Protein AF-A0A961KPK5-F1 (afdb_monomer)

pLDDT: mean 91.49, std 5.27, range [74.94, 96.19]

Secondary structure (DSSP, 8-state):
--THHHHH-HHHHHHHHHHHHHHTTTS------SSPPPTT--HHHHHHHHHHHH-

Sequence (55 aa):
LAPGHMVTGGQALIDETRRIVEAFSTGPHIFNLGHGITPEADPANVELMLRAIRG

Radius of gyration: 10.76 Å; Cα contacts (8 Å, |Δi|>4): 51; chains: 1; bounding box: 28×18×26 Å

Structure (mmCIF, N/CA/C/O backbone):
data_AF-A0A961KPK5-F1
#
_entry.id   AF-A0A961KPK5-F1
#
loop_
_atom_site.group_PDB
_atom_site.id
_atom_site.type_symbol
_atom_site.label_atom_id
_atom_site.label_alt_id
_atom_site.label_comp_id
_atom_site.label_asym_id
_atom_site.label_entity_id
_atom_site.label_seq_id
_atom_site.pdbx_PDB_ins_code
_atom_site.Cartn_x
_atom_site.Cartn_y
_atom_site.Cartn_z
_atom_site.occupancy
_atom_site.B_iso_or_equiv
_atom_site.auth_seq_id
_atom_site.auth_comp_id
_atom_site.auth_asym_id
_atom_site.auth_atom_id
_atom_site.pdbx_PDB_model_num
ATOM 1 N N . LEU A 1 1 ? -1.340 -4.726 3.521 1.00 77.81 1 LEU A N 1
ATOM 2 C CA . LEU A 1 1 ? -1.026 -4.623 2.080 1.00 77.81 1 LEU A CA 1
ATOM 3 C C . LEU A 1 1 ? 0.139 -5.554 1.765 1.00 77.81 1 LEU A C 1
ATOM 5 O O . LEU A 1 1 ? 1.104 -5.542 2.524 1.00 77.81 1 LEU A O 1
ATOM 9 N N . ALA A 1 2 ? 0.028 -6.374 0.717 1.00 78.62 2 ALA A N 1
ATOM 10 C CA . ALA A 1 2 ? 1.093 -7.284 0.283 1.00 78.62 2 ALA A CA 1
ATOM 11 C C . ALA A 1 2 ? 2.1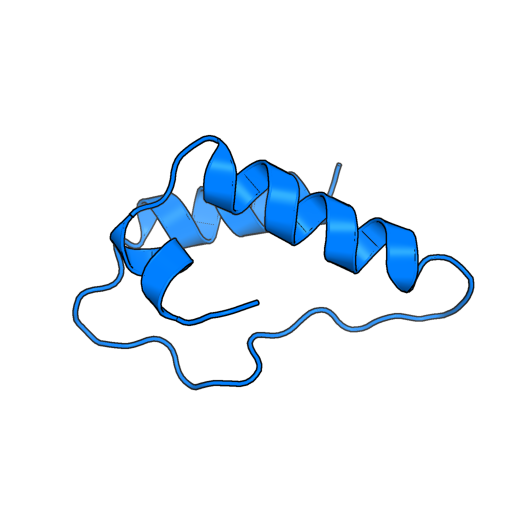59 -6.554 -0.574 1.00 78.62 2 ALA A C 1
ATOM 13 O O . ALA A 1 2 ? 1.793 -5.626 -1.301 1.00 78.62 2 ALA A O 1
ATOM 14 N N . PRO A 1 3 ? 3.438 -6.992 -0.563 1.00 74.94 3 PRO A N 1
ATOM 15 C CA . PRO A 1 3 ? 4.551 -6.319 -1.254 1.00 74.94 3 PRO A CA 1
ATOM 16 C C . PRO A 1 3 ? 4.312 -6.165 -2.746 1.00 74.94 3 PRO A C 1
ATOM 18 O O . PRO A 1 3 ? 4.630 -5.136 -3.333 1.00 74.94 3 PRO A O 1
ATOM 21 N N . GLY A 1 4 ? 3.751 -7.215 -3.354 1.00 78.88 4 GLY A N 1
ATOM 22 C CA . GLY A 1 4 ? 3.615 -7.327 -4.802 1.00 78.88 4 GLY A CA 1
ATOM 23 C C . GLY A 1 4 ? 2.818 -6.183 -5.421 1.00 78.88 4 GLY A C 1
ATOM 24 O O . GLY A 1 4 ? 3.102 -5.789 -6.546 1.00 78.88 4 GLY A O 1
ATOM 25 N N . HIS A 1 5 ? 1.894 -5.566 -4.677 1.00 82.94 5 HIS A N 1
ATOM 26 C CA . HIS A 1 5 ? 1.143 -4.412 -5.173 1.00 82.94 5 HIS A CA 1
ATOM 27 C C . HIS A 1 5 ? 2.009 -3.166 -5.388 1.00 82.94 5 HIS A C 1
ATOM 29 O O . HIS A 1 5 ? 1.650 -2.328 -6.207 1.00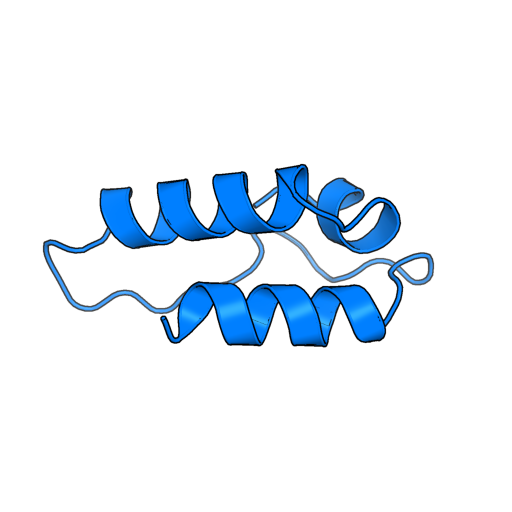 82.94 5 HIS A O 1
ATOM 35 N N . MET A 1 6 ? 3.155 -3.048 -4.712 1.00 88.94 6 MET A N 1
ATOM 36 C CA . MET A 1 6 ? 4.120 -1.970 -4.963 1.00 88.94 6 MET A CA 1
ATOM 37 C C . MET A 1 6 ? 4.901 -2.171 -6.267 1.00 88.94 6 MET A C 1
ATOM 39 O O . MET A 1 6 ? 5.406 -1.203 -6.831 1.00 88.94 6 MET A O 1
ATOM 43 N N . VAL A 1 7 ? 4.957 -3.402 -6.781 1.00 86.25 7 VAL A N 1
ATOM 44 C CA . VAL A 1 7 ? 5.549 -3.723 -8.087 1.00 86.25 7 VAL A CA 1
ATOM 45 C C . VAL A 1 7 ? 4.497 -3.598 -9.192 1.00 86.25 7 VAL A C 1
ATOM 47 O O . VAL A 1 7 ? 4.723 -2.927 -10.190 1.00 86.25 7 VAL A O 1
ATOM 50 N N . THR A 1 8 ? 3.322 -4.210 -9.012 1.00 88.44 8 THR A N 1
ATOM 51 C CA . THR A 1 8 ? 2.269 -4.241 -10.044 1.00 88.44 8 THR A CA 1
ATOM 52 C C . THR A 1 8 ? 1.487 -2.931 -10.161 1.00 88.44 8 THR A C 1
ATOM 54 O O . THR A 1 8 ? 1.111 -2.545 -11.265 1.00 88.44 8 THR A O 1
ATOM 57 N N . GLY A 1 9 ? 1.225 -2.244 -9.046 1.00 91.19 9 GLY A N 1
ATOM 58 C CA . GLY A 1 9 ? 0.507 -0.972 -9.045 1.00 91.19 9 GLY A CA 1
ATOM 59 C C . GLY A 1 9 ? -0.953 -1.045 -9.498 1.00 91.19 9 GLY A C 1
ATOM 60 O O . GLY A 1 9 ? -1.654 -2.043 -9.301 1.00 91.19 9 GLY A O 1
ATOM 61 N N . GLY A 1 10 ? -1.408 0.055 -10.105 1.00 93.94 10 GLY A N 1
ATOM 62 C CA . GLY A 1 10 ? -2.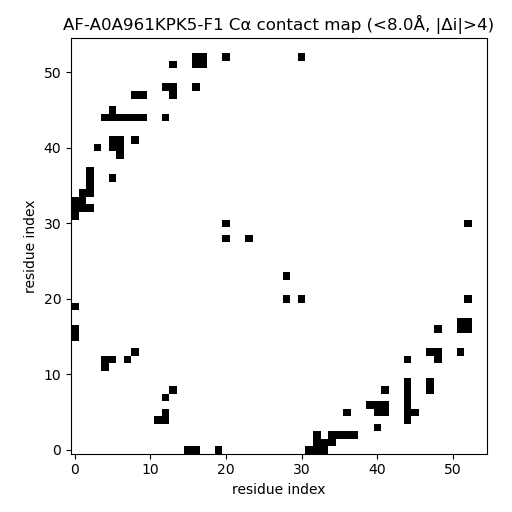703 0.157 -10.781 1.00 93.94 10 GLY A CA 1
ATOM 63 C C . GLY A 1 10 ? -3.925 0.029 -9.864 1.00 93.94 10 GLY A C 1
ATOM 64 O O . GLY A 1 10 ? -3.868 0.299 -8.666 1.00 93.94 10 GLY A O 1
ATOM 65 N N . GLN A 1 11 ? -5.059 -0.378 -10.443 1.00 94.94 11 GLN A N 1
ATOM 66 C CA . GLN A 1 11 ? -6.344 -0.421 -9.737 1.00 94.94 11 GLN A CA 1
ATOM 67 C C . GLN A 1 11 ? -6.344 -1.405 -8.561 1.00 94.94 11 GLN A C 1
ATOM 69 O O . GLN A 1 11 ? -6.885 -1.091 -7.508 1.00 94.94 11 GLN A O 1
ATOM 74 N N . ALA A 1 12 ? -5.665 -2.548 -8.696 1.00 93.50 12 ALA A N 1
ATOM 75 C CA . ALA A 1 12 ? -5.569 -3.535 -7.622 1.00 93.50 12 ALA A CA 1
ATOM 76 C C . ALA A 1 12 ? -4.877 -2.970 -6.370 1.00 93.50 12 ALA A C 1
ATOM 78 O O . ALA A 1 12 ? -5.288 -3.272 -5.252 1.00 93.50 12 ALA A O 1
ATOM 79 N N . LEU A 1 13 ? -3.850 -2.129 -6.549 1.00 95.25 13 LEU A N 1
ATOM 80 C CA . LEU A 1 13 ? -3.230 -1.410 -5.440 1.00 95.25 13 LEU A CA 1
ATOM 81 C C . LEU A 1 13 ? -4.225 -0.441 -4.789 1.00 95.25 13 LEU A C 1
ATOM 83 O O . LEU A 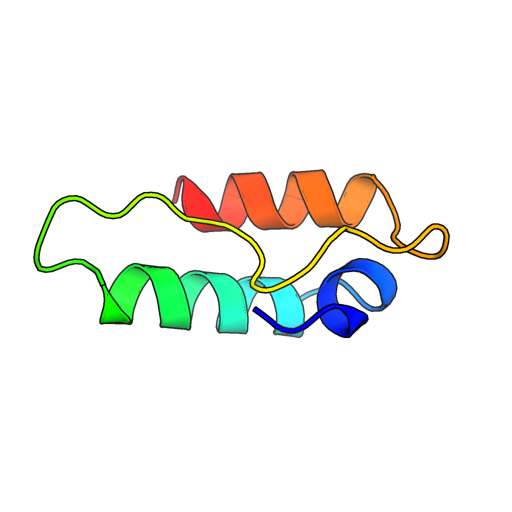1 13 ? -4.375 -0.442 -3.571 1.00 95.25 13 LEU A O 1
ATOM 87 N N . ILE A 1 14 ? -4.922 0.3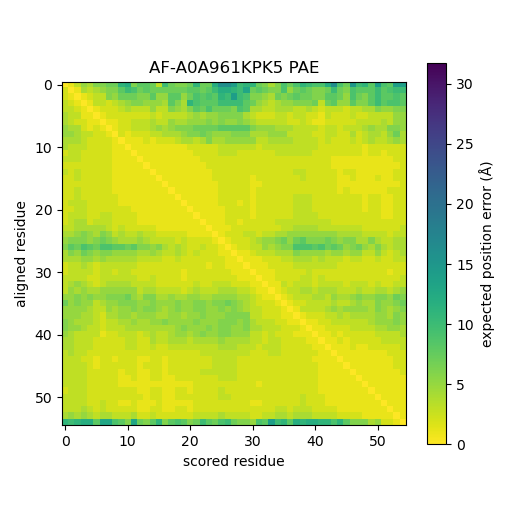61 -5.595 1.00 96.06 14 ILE A N 1
ATOM 88 C CA . ILE A 1 14 ? -5.896 1.342 -5.100 1.00 96.06 14 ILE A CA 1
ATOM 89 C C . ILE A 1 14 ? -7.000 0.651 -4.291 1.00 96.06 14 ILE A C 1
ATOM 91 O O . ILE A 1 14 ? -7.297 1.077 -3.174 1.00 96.06 14 ILE A O 1
ATOM 95 N N . ASP A 1 15 ? -7.587 -0.409 -4.841 1.00 95.81 15 ASP A N 1
ATOM 96 C CA . ASP A 1 15 ? -8.706 -1.130 -4.236 1.00 95.81 15 ASP A CA 1
ATOM 97 C C . ASP A 1 15 ? -8.297 -1.780 -2.917 1.00 95.81 15 ASP A C 1
ATOM 99 O O . ASP A 1 15 ? -8.986 -1.623 -1.911 1.00 95.81 15 ASP A O 1
ATOM 103 N N . GLU A 1 16 ? -7.143 -2.448 -2.884 1.00 95.31 16 GLU A N 1
ATOM 104 C CA . GLU A 1 16 ? -6.654 -3.093 -1.668 1.00 95.31 16 GLU A CA 1
ATOM 105 C C . GLU A 1 16 ? -6.273 -2.065 -0.592 1.00 95.31 16 GLU A C 1
ATOM 107 O O . GLU A 1 16 ? -6.587 -2.250 0.586 1.00 95.31 16 GLU A O 1
ATOM 112 N N . THR A 1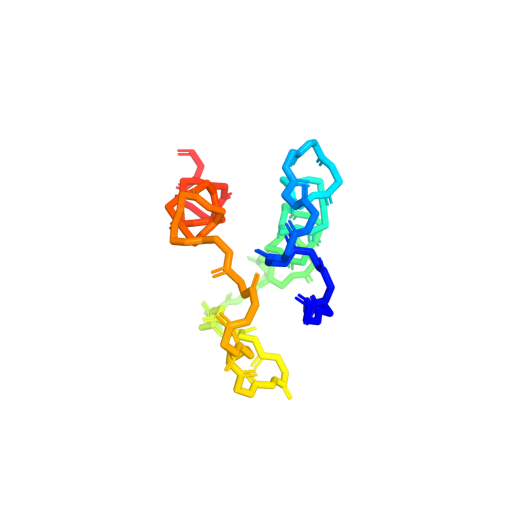 17 ? -5.644 -0.950 -0.977 1.00 95.94 17 THR A N 1
ATOM 113 C CA . THR A 1 17 ? -5.355 0.152 -0.052 1.00 95.94 17 THR A CA 1
ATOM 114 C C . THR A 1 17 ? -6.641 0.718 0.546 1.00 95.94 17 THR A C 1
ATOM 116 O O . THR A 1 17 ? -6.729 0.845 1.769 1.00 95.94 17 THR A O 1
ATOM 119 N N . ARG A 1 18 ? -7.654 1.003 -0.281 1.00 95.94 18 ARG A N 1
ATOM 120 C CA . ARG A 1 18 ? -8.951 1.521 0.180 1.00 95.94 18 ARG A CA 1
ATOM 121 C C . ARG A 1 18 ? -9.672 0.532 1.083 1.00 95.94 18 ARG A C 1
ATOM 123 O O . ARG A 1 18 ? -10.126 0.927 2.151 1.00 95.94 18 ARG A O 1
ATOM 130 N N . ARG A 1 19 ? -9.693 -0.751 0.714 1.00 96.00 19 ARG A N 1
ATOM 131 C CA . ARG A 1 19 ? -10.292 -1.825 1.516 1.00 96.00 19 ARG A CA 1
ATOM 132 C C . ARG A 1 19 ? -9.692 -1.882 2.920 1.00 96.00 19 ARG A C 1
ATOM 134 O O . ARG A 1 19 ? -10.420 -2.038 3.895 1.00 96.00 19 ARG A O 1
ATOM 141 N N . ILE A 1 20 ? -8.369 -1.751 3.037 1.00 94.81 20 ILE A N 1
ATOM 142 C CA . ILE A 1 20 ? -7.687 -1.725 4.337 1.00 94.81 20 ILE A CA 1
ATOM 143 C C . ILE A 1 20 ? -8.058 -0.456 5.111 1.00 94.81 20 ILE A C 1
ATOM 145 O O . ILE A 1 20 ? -8.419 -0.549 6.279 1.00 94.81 20 ILE A O 1
ATOM 149 N N . VAL A 1 21 ? -7.987 0.723 4.488 1.00 95.31 21 VAL A N 1
ATOM 150 C CA . VAL A 1 21 ? -8.338 1.990 5.155 1.00 95.31 21 VAL A CA 1
ATOM 151 C C . VAL A 1 21 ? -9.769 1.952 5.694 1.00 95.31 21 VAL A C 1
ATOM 153 O O . VAL A 1 21 ? -9.991 2.302 6.850 1.00 95.31 21 VAL A O 1
ATOM 156 N N . GLU A 1 22 ? -10.717 1.468 4.894 1.00 95.62 22 GLU A N 1
ATOM 157 C CA . GLU A 1 22 ? -12.120 1.330 5.281 1.00 95.62 22 GLU A CA 1
ATOM 158 C C . GLU A 1 22 ? -12.299 0.341 6.440 1.00 95.62 22 GLU A C 1
ATOM 160 O O . GLU A 1 22 ? -12.967 0.662 7.425 1.00 95.62 22 GLU A O 1
ATOM 165 N N . ALA A 1 23 ? -11.637 -0.819 6.383 1.00 96.12 23 ALA A N 1
ATOM 166 C CA . ALA A 1 23 ? -11.720 -1.842 7.426 1.00 96.12 23 ALA A CA 1
ATOM 167 C C . ALA A 1 23 ? -11.220 -1.363 8.802 1.00 96.12 23 ALA A C 1
ATOM 169 O O . ALA A 1 23 ? -11.670 -1.875 9.826 1.00 96.12 23 ALA A O 1
ATOM 170 N N . PHE A 1 24 ? -10.312 -0.384 8.837 1.00 95.25 24 PHE A N 1
ATOM 171 C CA . PHE A 1 24 ? -9.754 0.189 10.068 1.00 95.25 24 PHE A CA 1
ATOM 172 C C . PHE A 1 24 ? -10.254 1.617 10.356 1.00 95.25 24 PHE A C 1
ATOM 174 O O . PHE A 1 24 ? -9.671 2.322 11.177 1.00 95.25 24 PHE A O 1
ATOM 181 N N . SER A 1 25 ? -11.342 2.054 9.713 1.00 93.44 25 SER A N 1
ATOM 182 C CA . SER A 1 25 ? -11.862 3.429 9.813 1.00 93.44 25 SER A CA 1
ATOM 183 C C . SER A 1 25 ? -12.545 3.773 11.146 1.00 93.44 25 SER A C 1
ATOM 185 O O . SER A 1 25 ? -12.794 4.944 11.428 1.00 93.44 25 SER A O 1
ATOM 187 N N . THR A 1 26 ? -12.828 2.784 12.000 1.00 94.25 26 THR A N 1
ATOM 188 C CA . THR A 1 26 ? -13.550 2.976 13.273 1.00 94.25 26 THR A CA 1
ATOM 189 C C . THR A 1 26 ? -12.674 3.490 14.421 1.00 94.25 26 THR A C 1
ATOM 191 O O . THR A 1 26 ? -13.138 3.581 15.557 1.00 94.25 26 THR A O 1
ATOM 194 N N . GLY A 1 27 ? -11.405 3.809 14.164 1.00 92.25 27 GLY A N 1
ATOM 195 C CA . GLY A 1 27 ? -10.485 4.355 15.155 1.00 92.25 27 GLY A CA 1
ATOM 196 C C . GLY A 1 27 ? -9.223 4.943 14.518 1.00 92.25 27 GLY A C 1
ATOM 197 O O . GLY A 1 27 ? -9.059 4.883 13.300 1.00 92.25 27 GLY A O 1
ATOM 198 N N . PRO A 1 28 ? -8.316 5.529 15.320 1.00 93.88 28 PRO A N 1
ATOM 199 C CA . PRO A 1 28 ? -7.044 6.033 14.817 1.00 93.88 28 PRO A CA 1
ATOM 200 C C . PRO A 1 28 ? -6.231 4.899 14.187 1.00 93.88 28 PRO A C 1
ATOM 202 O O . PRO A 1 28 ? -5.887 3.926 14.858 1.00 93.88 28 PRO A O 1
ATOM 205 N N . HIS A 1 29 ? -5.908 5.037 12.904 1.00 93.81 29 HIS A N 1
ATOM 206 C CA . HIS A 1 29 ? -5.176 4.028 12.150 1.00 93.81 29 HIS A CA 1
ATOM 207 C C . HIS A 1 29 ? -3.935 4.639 11.499 1.00 93.81 29 HIS A C 1
ATOM 209 O O . HIS A 1 29 ? -4.022 5.579 10.709 1.00 93.81 29 HIS A O 1
ATOM 215 N N . ILE A 1 30 ? -2.768 4.081 11.823 1.00 94.19 30 ILE A N 1
ATOM 216 C CA . ILE A 1 30 ? -1.514 4.376 11.130 1.00 94.19 30 ILE A CA 1
ATOM 217 C C . ILE A 1 30 ? -1.346 3.322 10.043 1.00 94.19 30 ILE A C 1
ATOM 219 O O . ILE A 1 30 ? -1.005 2.175 10.330 1.00 94.19 30 ILE A O 1
ATOM 223 N N . PHE A 1 31 ? -1.583 3.718 8.795 1.00 94.19 31 PHE A N 1
ATOM 224 C CA . PHE A 1 31 ? -1.367 2.832 7.661 1.00 94.19 31 PHE A CA 1
ATOM 225 C C . PHE A 1 31 ? 0.127 2.541 7.491 1.00 94.19 31 PHE A C 1
ATOM 227 O O . PHE A 1 31 ? 0.954 3.454 7.494 1.00 94.1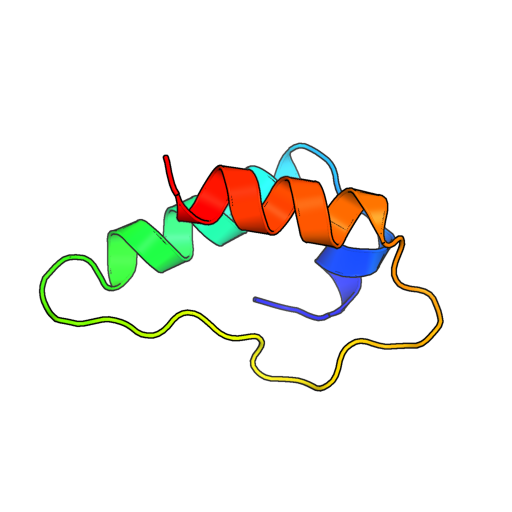9 31 PHE A O 1
ATOM 234 N N . ASN A 1 32 ? 0.469 1.271 7.286 1.00 92.38 32 ASN A N 1
ATOM 235 C CA . ASN A 1 32 ? 1.813 0.852 6.914 1.00 92.38 32 ASN A CA 1
ATOM 236 C C . ASN A 1 32 ? 1.760 -0.438 6.081 1.00 92.38 32 ASN A C 1
ATOM 238 O O . ASN A 1 32 ? 0.740 -1.132 6.018 1.00 92.38 32 ASN A O 1
ATOM 242 N N . LEU A 1 33 ? 2.875 -0.778 5.449 1.00 91.00 33 LEU A N 1
ATOM 243 C CA . LEU A 1 33 ? 3.075 -2.097 4.867 1.00 91.00 33 LEU A CA 1
ATOM 244 C C . LEU A 1 33 ? 3.345 -3.110 5.989 1.00 91.00 33 LEU A C 1
ATOM 246 O O . LEU A 1 33 ? 3.965 -2.780 6.996 1.00 91.00 33 LEU A O 1
ATOM 250 N N . GLY A 1 34 ? 2.941 -4.372 5.810 1.00 86.88 34 GLY A N 1
ATOM 251 C CA . GLY A 1 34 ? 3.299 -5.453 6.755 1.00 86.88 34 GLY A CA 1
ATOM 252 C C . GLY A 1 34 ? 4.767 -5.910 6.651 1.00 86.88 34 GLY A C 1
ATOM 253 O O . GLY A 1 34 ? 5.173 -6.873 7.289 1.00 86.88 34 GLY A O 1
ATOM 254 N N . HIS A 1 35 ? 5.490 -5.248 5.756 1.00 87.19 35 HIS A N 1
ATOM 255 C CA . HIS A 1 35 ? 6.766 -5.487 5.110 1.00 87.19 35 HIS A CA 1
ATOM 256 C C . HIS A 1 35 ? 7.695 -4.304 4.850 1.00 87.19 35 HIS A C 1
ATOM 258 O O . HIS A 1 35 ? 7.183 -3.213 4.613 1.00 87.19 35 HIS A O 1
ATOM 264 N N . GLY A 1 36 ? 9.008 -4.494 4.715 1.00 86.88 36 GLY A N 1
ATOM 265 C CA . GLY A 1 36 ? 9.827 -3.506 3.997 1.00 86.88 36 GLY A CA 1
ATOM 266 C C . GLY A 1 36 ? 9.488 -3.465 2.498 1.00 86.88 36 GLY A C 1
ATOM 267 O O . GLY A 1 36 ? 9.244 -4.514 1.902 1.00 86.88 36 GLY A O 1
ATOM 268 N N . ILE A 1 37 ? 9.482 -2.279 1.881 1.00 88.00 37 ILE A N 1
ATOM 269 C CA . ILE A 1 37 ? 9.419 -2.145 0.413 1.00 88.00 37 ILE A CA 1
ATOM 270 C C . ILE A 1 37 ? 10.596 -2.917 -0.207 1.00 88.00 37 ILE A C 1
ATOM 272 O O . ILE A 1 37 ? 11.710 -2.855 0.316 1.00 88.00 37 ILE A O 1
ATOM 276 N N . THR A 1 38 ? 10.354 -3.656 -1.294 1.00 88.00 38 THR A N 1
ATOM 277 C CA . THR A 1 38 ? 11.411 -4.378 -2.020 1.00 88.00 38 THR A CA 1
ATOM 278 C C . THR A 1 38 ? 12.023 -3.493 -3.118 1.00 88.00 38 THR A C 1
ATOM 280 O O . THR A 1 38 ? 11.353 -2.566 -3.580 1.00 88.00 38 THR A O 1
ATOM 283 N N . PRO A 1 39 ? 13.275 -3.736 -3.553 1.00 89.06 39 PRO A N 1
ATOM 284 C CA . PRO A 1 39 ? 13.944 -2.905 -4.564 1.00 89.06 39 PRO A CA 1
ATOM 285 C C . PRO A 1 39 ? 13.221 -2.818 -5.916 1.00 89.06 39 PRO A C 1
ATOM 287 O O . PRO A 1 39 ? 13.444 -1.877 -6.668 1.00 89.06 39 PRO A O 1
ATOM 290 N N . GLU A 1 40 ? 12.370 -3.792 -6.230 1.00 89.25 40 GLU A N 1
ATOM 291 C CA . GLU A 1 40 ? 11.620 -3.885 -7.486 1.00 89.25 40 GLU A CA 1
ATOM 292 C C . GLU A 1 40 ? 10.350 -3.023 -7.490 1.00 89.25 40 GLU A C 1
ATOM 294 O O . GLU A 1 40 ? 9.665 -2.939 -8.509 1.00 89.25 40 GLU A O 1
ATOM 299 N N . ALA A 1 41 ? 9.996 -2.420 -6.353 1.00 89.88 41 ALA A N 1
ATOM 300 C CA . ALA A 1 41 ? 8.851 -1.530 -6.263 1.00 89.88 41 ALA A CA 1
ATOM 301 C C . ALA A 1 41 ? 9.058 -0.269 -7.110 1.00 89.88 41 ALA A C 1
ATOM 303 O O . ALA A 1 41 ? 10.113 0.363 -7.063 1.00 89.88 41 ALA A O 1
ATOM 304 N N . ASP A 1 42 ? 8.009 0.141 -7.820 1.00 93.19 42 ASP A N 1
ATOM 305 C CA . ASP A 1 42 ? 8.007 1.402 -8.555 1.00 93.19 42 ASP A CA 1
ATOM 306 C C . ASP A 1 42 ? 7.663 2.558 -7.591 1.00 93.19 42 ASP A C 1
ATOM 308 O O . ASP A 1 42 ? 6.592 2.538 -6.968 1.00 93.19 42 ASP A O 1
ATOM 312 N N . PRO A 1 43 ? 8.512 3.596 -7.457 1.00 92.38 43 PRO A N 1
ATOM 313 C CA . PRO A 1 43 ? 8.193 4.786 -6.670 1.00 92.38 43 PRO A CA 1
ATOM 314 C C . PRO A 1 43 ? 6.854 5.447 -7.043 1.00 92.38 43 PRO A C 1
ATOM 316 O O . PRO A 1 43 ? 6.179 5.989 -6.165 1.00 92.38 43 PRO A O 1
ATOM 319 N N . ALA A 1 44 ? 6.420 5.364 -8.304 1.00 95.12 44 ALA A N 1
ATOM 320 C CA . ALA A 1 44 ? 5.122 5.884 -8.734 1.00 95.12 44 ALA A CA 1
ATOM 321 C C . ALA A 1 44 ? 3.947 5.153 -8.058 1.00 95.12 44 ALA A C 1
ATOM 323 O O . ALA A 1 44 ? 2.923 5.765 -7.743 1.00 95.12 44 ALA A O 1
ATOM 324 N N . ASN A 1 45 ? 4.100 3.861 -7.756 1.00 95.00 45 ASN A N 1
ATOM 325 C CA . ASN A 1 45 ? 3.093 3.092 -7.023 1.00 95.00 45 ASN A CA 1
ATOM 326 C C . ASN A 1 45 ? 3.029 3.498 -5.548 1.00 95.00 45 ASN A C 1
ATOM 328 O O . ASN A 1 45 ? 1.951 3.483 -4.954 1.00 95.00 45 ASN A O 1
ATOM 332 N N . VAL A 1 46 ? 4.149 3.921 -4.958 1.00 92.88 46 VAL A N 1
ATOM 333 C CA . VAL A 1 46 ? 4.149 4.496 -3.606 1.00 92.88 46 VAL A CA 1
ATOM 334 C C . VAL A 1 46 ? 3.328 5.782 -3.590 1.00 92.88 46 VAL A C 1
ATOM 336 O O . VAL A 1 46 ? 2.481 5.960 -2.715 1.00 92.88 46 VAL A O 1
ATOM 339 N N . GLU A 1 47 ? 3.513 6.655 -4.581 1.00 94.56 47 GLU A N 1
ATOM 340 C CA . GLU A 1 47 ? 2.702 7.868 -4.708 1.00 94.56 47 GLU A CA 1
ATOM 341 C C . GLU A 1 47 ? 1.214 7.541 -4.909 1.00 94.56 47 GLU A C 1
ATOM 343 O O . GLU A 1 47 ? 0.354 8.128 -4.247 1.00 94.56 47 GLU A O 1
ATOM 348 N N . LEU A 1 48 ? 0.901 6.563 -5.764 1.00 95.62 48 LEU A N 1
ATOM 349 C CA . LEU A 1 48 ? -0.468 6.104 -5.993 1.00 95.62 48 LEU A CA 1
ATOM 350 C C . LEU A 1 48 ? -1.126 5.593 -4.702 1.00 95.62 48 LEU A C 1
ATOM 352 O O . LEU A 1 48 ? -2.259 5.968 -4.393 1.00 95.62 48 LEU A O 1
ATOM 356 N N . MET A 1 49 ? -0.402 4.790 -3.919 1.00 95.38 49 MET A N 1
ATOM 357 C CA . MET A 1 49 ? -0.848 4.306 -2.613 1.00 95.38 49 MET A CA 1
ATOM 358 C C . MET A 1 49 ? -1.098 5.464 -1.643 1.00 95.38 49 MET A C 1
ATOM 360 O O . MET A 1 49 ? -2.130 5.490 -0.977 1.00 95.38 49 MET A O 1
ATOM 364 N N . LEU A 1 50 ? -0.190 6.442 -1.572 1.00 95.25 50 LEU A N 1
ATOM 365 C CA . LEU A 1 50 ? -0.345 7.609 -0.698 1.00 95.25 50 LEU A CA 1
ATOM 366 C C . LEU A 1 50 ? -1.588 8.431 -1.052 1.00 95.25 50 LEU A C 1
ATOM 368 O O . LEU A 1 50 ? -2.290 8.884 -0.146 1.00 95.25 50 LEU A O 1
ATOM 372 N N . ARG A 1 51 ? -1.889 8.597 -2.345 1.00 96.19 51 ARG A N 1
ATOM 373 C CA . ARG A 1 51 ? -3.134 9.235 -2.800 1.00 96.19 51 ARG A CA 1
ATOM 374 C C . ARG A 1 51 ? -4.356 8.418 -2.375 1.00 96.19 51 ARG A C 1
ATOM 376 O O . ARG A 1 51 ? -5.286 8.979 -1.811 1.00 96.19 51 ARG A O 1
ATOM 383 N N . ALA A 1 52 ? -4.324 7.097 -2.562 1.00 95.44 52 ALA A N 1
ATOM 384 C CA . ALA A 1 52 ? -5.418 6.211 -2.162 1.00 95.44 52 ALA A CA 1
ATOM 385 C C . ALA A 1 52 ? -5.670 6.191 -0.639 1.00 95.44 52 ALA A C 1
ATOM 387 O O . ALA A 1 52 ? -6.820 6.056 -0.231 1.00 95.44 52 ALA A O 1
ATOM 388 N N . ILE A 1 53 ? -4.631 6.357 0.193 1.00 95.19 53 ILE A N 1
ATOM 389 C CA . ILE A 1 53 ? -4.758 6.482 1.659 1.00 95.19 53 ILE A CA 1
ATOM 390 C C . ILE A 1 53 ? -5.449 7.791 2.054 1.00 95.19 53 ILE A C 1
ATOM 392 O O . ILE A 1 53 ? -6.222 7.811 3.008 1.00 95.19 53 ILE A O 1
ATOM 396 N N . ARG A 1 54 ? -5.130 8.895 1.366 1.00 92.75 54 ARG A N 1
ATOM 397 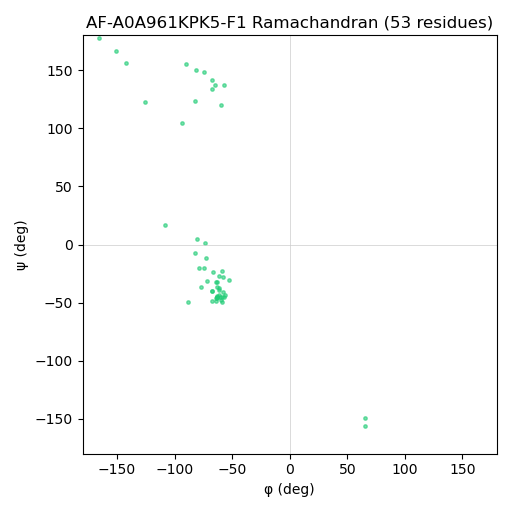C CA . ARG A 1 54 ? -5.594 10.238 1.745 1.00 92.75 54 ARG A CA 1
ATOM 398 C C . ARG A 1 54 ? -7.040 10.532 1.338 1.00 92.75 54 ARG A C 1
ATOM 400 O O . ARG A 1 54 ? -7.637 11.392 1.980 1.00 92.75 54 ARG A O 1
ATOM 407 N N . GLY A 1 55 ? -7.583 9.793 0.365 1.00 80.44 55 GLY A N 1
ATOM 408 C CA . GLY A 1 55 ? -8.923 10.027 -0.184 1.00 80.44 55 GLY A CA 1
ATOM 409 C C . GLY A 1 55 ? -8.911 11.103 -1.253 1.00 80.44 55 GLY A C 1
ATOM 410 O O . GLY A 1 55 ? -8.571 12.258 -0.918 1.00 80.44 55 GLY A O 1
#

Solvent-accessible surface area (backbone atoms only — not comparable to full-atom values): 3383 Å² total; per-residue (Å²): 103,69,72,65,39,35,51,70,27,66,68,66,32,39,52,53,47,37,52,52,53,60,76,46,60,92,52,96,69,85,87,68,63,86,58,79,86,58,93,77,41,41,70,68,29,53,53,49,45,55,51,40,71,69,108

Foldseek 3Di:
DDQVCQQVADPVLLVVLLVVLVVPVPDDDDDDDPDDHDPNGDVVSVVVSVVSNVD

Mean predicted aligned error: 3.06 Å

Nearest PDB structures (fo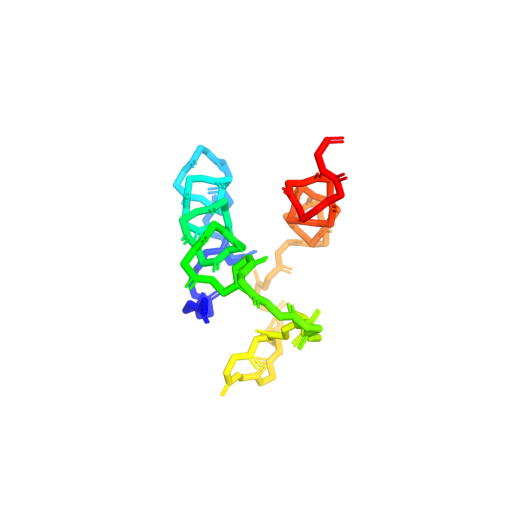ldseek):
  7w53-assembly1_A  TM=2.676E-01  e=5.156E+00  Homo sapiens